Protein AF-A0AA40WH44-F1 (afdb_monomer)

Sequence (70 aa):
IKAEAVLGTPSVELNTQDGAILEWYLVSTDYQKNSYKTLAEKPETISEDTKFIRLMIDKNGVIKKMEYKL

Foldseek 3Di:
DQPCVVQNQAQDWAADPFGIKGKWWWDDDPPDPPDIHTDNHDDPDDDPQTWMWIFDAGPVRHTPDIDTDD

InterPro domains:
  IPR058174 LIC13410-like [PF28300] (1-70)

Solvent-accessible surface area (backbone atoms only — not comparable to full-atom values): 4211 Å² total; per-residue (Å²): 133,61,67,50,82,77,64,44,75,51,24,40,77,48,81,52,96,67,19,34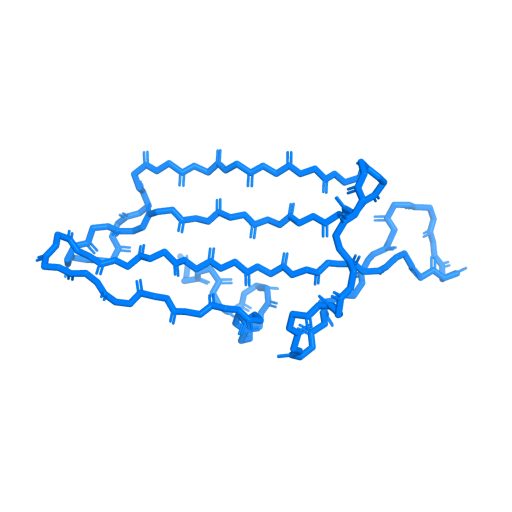,39,40,30,33,34,44,44,79,46,90,88,44,92,95,33,68,44,68,33,78,54,67,69,96,73,83,57,91,84,55,24,35,44,36,37,37,27,34,74,87,69,48,78,76,46,78,49,73,42,128

Radius of gyration: 12.55 Å; Cα contacts (8 Å, |Δi|>4): 132; chains: 1; bounding box: 29×21×39 Å

Secondary structure (DSSP, 8-state):
--THHHH-S-SEEEEETTEEEEEEEEEE-SSSTT-EEE-SS--S---TT-EEEEEEEETTS-EEEEEEE-

pLDDT: mean 90.84, std 5.7, range [60.0, 97.06]

Organism: NCBI:txid44276

Mean predicted aligned error: 3.81 Å

Structure (mmCIF, N/CA/C/O backbone):
data_AF-A0AA40WH44-F1
#
_entry.id   AF-A0AA40WH44-F1
#
loop_
_atom_site.group_PDB
_atom_site.id
_atom_site.type_symbol
_atom_site.label_atom_id
_atom_site.label_alt_id
_atom_site.label_comp_id
_atom_site.label_asym_id
_atom_site.label_entity_id
_atom_site.label_seq_id
_atom_site.pdbx_PDB_ins_code
_atom_site.Cartn_x
_atom_site.Cartn_y
_atom_site.Cartn_z
_atom_site.occupancy
_atom_site.B_iso_or_equiv
_atom_site.auth_seq_id
_atom_site.auth_comp_id
_atom_site.auth_asym_id
_atom_site.auth_atom_id
_atom_site.pdbx_PDB_model_num
ATOM 1 N N . ILE A 1 1 ? -15.843 -5.997 -2.235 1.00 60.00 1 ILE A N 1
ATOM 2 C CA . ILE A 1 1 ? -14.623 -6.700 -2.705 1.00 60.00 1 ILE A CA 1
ATOM 3 C C . ILE A 1 1 ? -13.496 -6.308 -1.758 1.00 60.00 1 ILE A C 1
ATOM 5 O O . ILE A 1 1 ? -13.408 -5.128 -1.440 1.00 60.00 1 ILE A O 1
ATOM 9 N N . LYS A 1 2 ? -12.724 -7.266 -1.231 1.00 76.75 2 LYS A N 1
ATOM 10 C CA . LYS A 1 2 ? -11.596 -6.969 -0.329 1.00 76.75 2 LYS A CA 1
ATOM 11 C C . LYS A 1 2 ? -10.436 -6.375 -1.136 1.00 76.75 2 LYS A C 1
ATOM 13 O O . LYS A 1 2 ? -10.196 -6.844 -2.243 1.00 76.75 2 LYS A O 1
ATOM 18 N N . ALA A 1 3 ? -9.734 -5.374 -0.601 1.00 80.19 3 ALA A N 1
ATOM 19 C CA . ALA A 1 3 ? -8.644 -4.691 -1.310 1.00 80.19 3 ALA A CA 1
ATOM 20 C C . ALA A 1 3 ? -7.546 -5.660 -1.781 1.00 80.19 3 ALA A C 1
ATOM 22 O O . ALA A 1 3 ? -7.103 -5.582 -2.922 1.00 80.19 3 ALA A O 1
ATOM 23 N N . GLU A 1 4 ? -7.203 -6.643 -0.949 1.00 83.06 4 GLU A N 1
ATOM 24 C CA . GLU A 1 4 ? -6.220 -7.684 -1.269 1.00 83.06 4 GLU A CA 1
ATOM 25 C C . GLU A 1 4 ? -6.621 -8.562 -2.463 1.00 83.06 4 GLU A C 1
ATOM 27 O O . GLU A 1 4 ? -5.763 -9.061 -3.179 1.00 83.06 4 GLU A O 1
ATOM 32 N N . ALA A 1 5 ? -7.9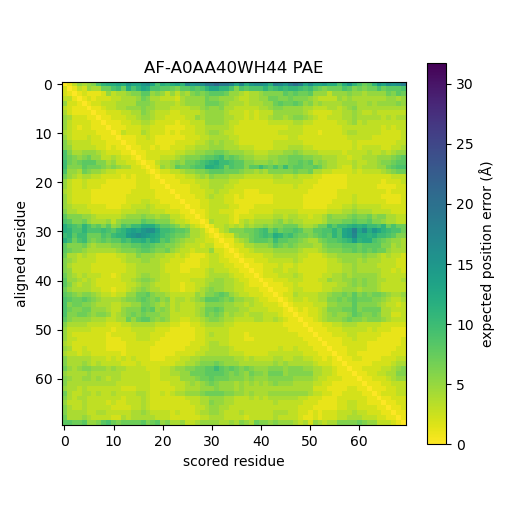20 -8.723 -2.740 1.00 84.12 5 ALA A N 1
ATOM 33 C CA . ALA A 1 5 ? -8.375 -9.479 -3.910 1.00 84.12 5 ALA A CA 1
ATOM 34 C C . ALA A 1 5 ? -8.100 -8.742 -5.234 1.00 84.12 5 ALA A C 1
ATOM 36 O O . ALA A 1 5 ? -8.139 -9.358 -6.294 1.00 84.12 5 ALA A O 1
ATOM 37 N N . VAL A 1 6 ? -7.858 -7.428 -5.175 1.00 86.12 6 VAL A N 1
ATOM 38 C CA . VAL A 1 6 ? -7.572 -6.577 -6.340 1.00 86.12 6 VAL A CA 1
ATOM 39 C C . VAL A 1 6 ? -6.086 -6.229 -6.412 1.00 86.12 6 VAL A C 1
ATOM 41 O O . VAL A 1 6 ? -5.513 -6.227 -7.496 1.00 86.12 6 VAL A O 1
ATOM 44 N N . LEU A 1 7 ? -5.466 -5.934 -5.268 1.00 88.06 7 LEU A N 1
ATOM 45 C CA . LEU A 1 7 ? -4.086 -5.446 -5.170 1.00 88.06 7 LEU A CA 1
ATOM 46 C C . LEU A 1 7 ? -3.074 -6.546 -4.804 1.00 88.06 7 LEU A C 1
ATOM 48 O O . LEU A 1 7 ? -1.866 -6.322 -4.878 1.00 88.06 7 LEU A O 1
ATOM 52 N N . GLY A 1 8 ? -3.546 -7.736 -4.427 1.00 90.25 8 GLY A N 1
ATOM 53 C CA . GLY A 1 8 ? -2.717 -8.799 -3.863 1.00 90.25 8 GLY A CA 1
ATOM 54 C C . GLY A 1 8 ? -2.345 -8.534 -2.403 1.00 90.25 8 GLY A C 1
ATOM 55 O O . GLY A 1 8 ? -2.918 -7.666 -1.742 1.00 90.25 8 GLY A O 1
ATOM 56 N N . THR A 1 9 ? -1.366 -9.277 -1.897 1.00 93.00 9 THR A N 1
ATOM 57 C CA . THR A 1 9 ? -0.831 -9.107 -0.538 1.00 93.00 9 THR A CA 1
ATOM 58 C C . THR A 1 9 ? -0.131 -7.748 -0.397 1.00 93.0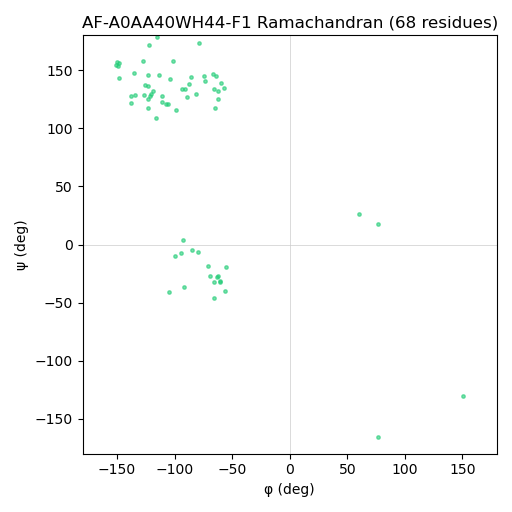0 9 THR A C 1
ATOM 60 O O . THR A 1 9 ? 0.624 -7.372 -1.298 1.00 93.00 9 THR A O 1
ATOM 63 N N . PRO A 1 10 ? -0.380 -6.983 0.682 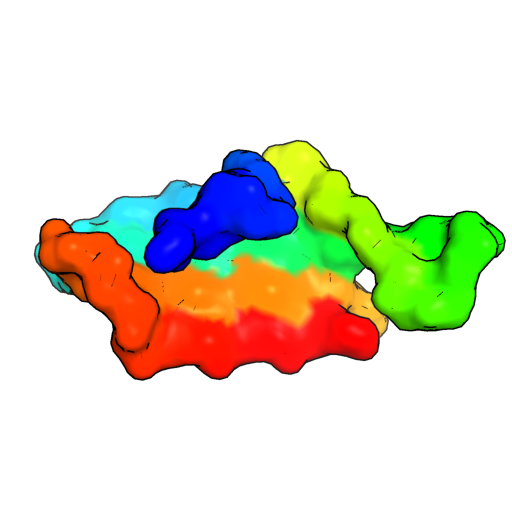1.00 95.56 10 PRO A N 1
ATOM 64 C CA . PRO A 1 10 ? 0.299 -5.713 0.918 1.00 95.56 10 PRO A CA 1
ATOM 65 C C . PRO A 1 10 ? 1.791 -5.917 1.181 1.00 95.56 10 PRO A C 1
ATOM 67 O O . PRO A 1 10 ? 2.202 -6.889 1.808 1.00 95.56 10 PRO A O 1
ATOM 70 N N . SER A 1 11 ? 2.597 -4.953 0.743 1.00 95.94 11 SER A N 1
ATOM 71 C CA . SER A 1 11 ? 4.029 -4.902 1.050 1.00 95.94 11 SER A CA 1
ATOM 72 C C . SER A 1 11 ? 4.283 -4.598 2.532 1.00 95.94 11 SER A C 1
ATOM 74 O O . SER A 1 11 ? 5.337 -4.932 3.068 1.00 95.94 11 SER A O 1
ATOM 76 N N . VAL A 1 12 ? 3.343 -3.904 3.182 1.00 95.50 12 VAL A N 1
ATOM 77 C CA . VAL A 1 12 ? 3.351 -3.612 4.617 1.00 95.50 12 VAL A CA 1
ATOM 78 C C . VAL A 1 12 ? 1.946 -3.797 5.169 1.00 95.50 12 VAL A C 1
ATOM 80 O O . VAL A 1 12 ? 0.993 -3.180 4.692 1.00 95.50 12 VAL A O 1
ATOM 83 N N . GLU A 1 13 ? 1.841 -4.586 6.230 1.00 95.62 13 GLU A N 1
ATOM 84 C CA . GLU A 1 13 ? 0.639 -4.708 7.041 1.00 95.62 13 GLU A CA 1
ATOM 85 C C . GLU A 1 13 ? 0.985 -4.372 8.492 1.00 95.62 13 GLU A C 1
ATOM 87 O O . GLU A 1 13 ? 1.802 -5.042 9.125 1.00 95.62 13 GLU A O 1
ATOM 92 N N . LEU A 1 14 ? 0.375 -3.311 9.016 1.00 94.56 14 LEU A N 1
ATOM 93 C CA . LEU A 1 14 ? 0.505 -2.915 10.413 1.00 94.56 14 LEU A CA 1
ATOM 94 C C . LEU A 1 14 ? -0.852 -3.026 11.096 1.00 94.56 14 LEU A C 1
ATOM 96 O O . LEU A 1 14 ? -1.742 -2.207 10.870 1.00 94.56 14 LEU A O 1
ATOM 100 N N . ASN A 1 15 ? -0.980 -4.018 11.968 1.00 93.00 15 ASN A N 1
ATOM 101 C CA . ASN A 1 15 ? -2.164 -4.212 12.791 1.00 93.00 15 ASN A CA 1
ATOM 102 C C . ASN A 1 15 ? -2.109 -3.294 14.023 1.00 93.00 15 ASN A C 1
ATOM 104 O O . ASN A 1 15 ? -1.103 -3.243 14.732 1.00 93.00 15 ASN A O 1
ATOM 108 N N . THR A 1 16 ? -3.187 -2.556 14.269 1.00 87.12 16 THR A N 1
ATOM 109 C CA . THR A 1 16 ? -3.350 -1.648 15.413 1.00 87.12 16 THR A CA 1
ATOM 110 C C . THR A 1 16 ? -4.583 -2.046 16.223 1.00 87.12 16 THR A C 1
ATOM 112 O O . THR A 1 16 ? -5.371 -2.898 15.817 1.00 87.12 16 THR A O 1
ATOM 115 N N . GLN A 1 17 ? -4.787 -1.429 17.389 1.00 87.19 17 GLN A N 1
ATOM 116 C CA . GLN A 1 17 ? -5.986 -1.686 18.195 1.00 87.19 17 GLN A CA 1
ATOM 117 C C . GLN A 1 17 ? -7.286 -1.263 17.480 1.00 87.19 17 GLN A C 1
ATOM 119 O O . GLN A 1 17 ? -8.344 -1.847 17.717 1.00 87.19 17 GLN A O 1
ATOM 124 N N . ASP A 1 18 ? -7.203 -0.273 16.589 1.00 87.25 18 ASP A N 1
ATOM 125 C CA . ASP A 1 18 ? -8.355 0.313 15.898 1.00 87.25 18 ASP A CA 1
ATOM 126 C C . ASP A 1 18 ? -8.628 -0.310 14.518 1.00 87.25 18 ASP A C 1
ATOM 128 O O . ASP A 1 18 ? -9.664 -0.029 13.906 1.00 87.25 18 ASP A O 1
ATOM 132 N N . GLY A 1 19 ? -7.739 -1.185 14.037 1.00 93.00 19 GLY A N 1
ATOM 133 C CA . GLY A 1 19 ? -7.847 -1.850 12.742 1.00 93.00 19 GLY A CA 1
ATOM 134 C C . GLY A 1 19 ? -6.479 -2.185 12.158 1.00 93.00 19 GLY A C 1
ATOM 135 O O . GLY A 1 19 ? -5.638 -2.758 12.844 1.00 93.00 19 GLY A O 1
ATOM 136 N N . ALA A 1 20 ? -6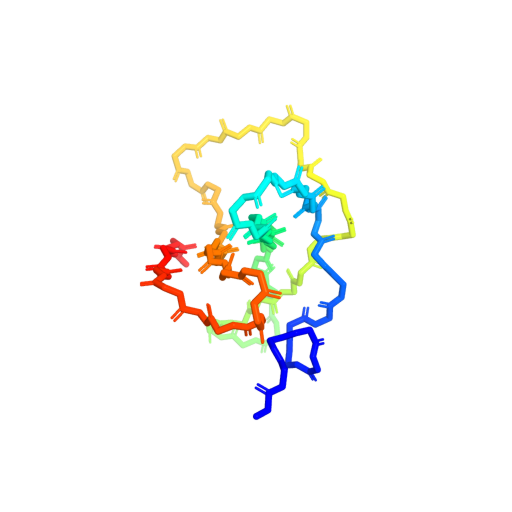.240 -1.835 10.895 1.00 94.38 20 ALA A N 1
ATOM 137 C CA . ALA A 1 20 ? -4.945 -2.055 10.259 1.00 94.38 20 ALA A CA 1
ATOM 138 C C . ALA A 1 20 ? -4.611 -0.994 9.207 1.00 94.38 20 ALA A C 1
ATOM 140 O O . ALA A 1 20 ? -5.487 -0.353 8.619 1.00 94.38 20 ALA A O 1
ATOM 141 N N . ILE A 1 21 ? -3.318 -0.831 8.954 1.00 95.12 21 ILE A N 1
ATOM 142 C CA . ILE A 1 21 ? -2.783 -0.078 7.825 1.00 95.12 21 ILE A CA 1
ATOM 143 C C . ILE A 1 21 ? -2.220 -1.087 6.835 1.00 95.12 21 ILE A C 1
ATOM 145 O O . ILE A 1 21 ? -1.320 -1.851 7.178 1.00 95.12 21 ILE A O 1
ATOM 149 N N . LEU A 1 22 ? -2.745 -1.064 5.615 1.00 95.50 22 LEU A N 1
ATOM 150 C CA . LEU A 1 22 ? -2.284 -1.883 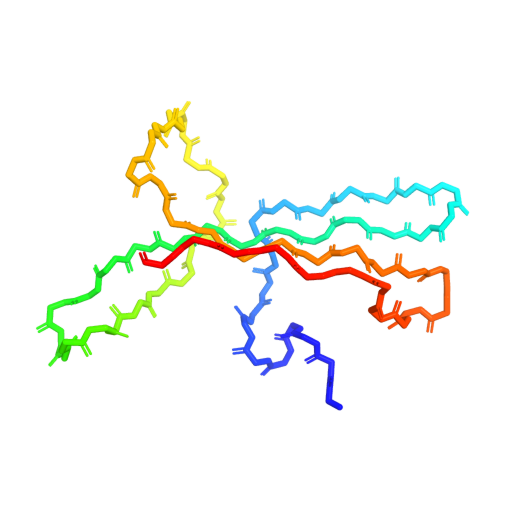4.500 1.00 95.50 22 LEU A CA 1
ATOM 151 C C . LEU A 1 22 ? -1.633 -0.968 3.471 1.00 95.50 22 LEU A C 1
ATOM 153 O O . LEU A 1 22 ? -2.239 0.022 3.058 1.00 95.50 22 LEU A O 1
ATOM 157 N N . GLU A 1 23 ? -0.416 -1.275 3.050 1.00 96.62 23 GLU A N 1
ATOM 158 C CA . GLU A 1 23 ? 0.314 -0.472 2.076 1.00 96.62 23 GLU A CA 1
ATOM 159 C C . GLU A 1 23 ? 0.948 -1.357 1.005 1.00 96.62 23 GLU A C 1
ATOM 161 O O . GLU A 1 23 ? 1.658 -2.318 1.298 1.00 96.62 23 GLU A O 1
ATOM 166 N N . TRP A 1 24 ? 0.692 -1.005 -0.251 1.00 97.06 24 TRP A N 1
ATOM 167 C CA . TRP A 1 24 ? 1.279 -1.616 -1.433 1.00 97.06 24 TRP A CA 1
ATOM 168 C C . TRP A 1 24 ? 2.218 -0.613 -2.076 1.00 97.06 24 TRP A C 1
ATOM 170 O O . TRP A 1 24 ? 1.778 0.470 -2.463 1.00 97.06 24 TRP A O 1
ATOM 180 N N . TYR A 1 25 ? 3.482 -0.982 -2.244 1.00 96.44 25 TYR A N 1
ATOM 181 C CA . TYR A 1 25 ? 4.399 -0.234 -3.098 1.00 96.44 25 TYR A CA 1
ATOM 182 C C . TYR A 1 25 ? 4.264 -0.714 -4.532 1.00 96.44 25 TYR A C 1
ATOM 184 O O . TYR A 1 25 ? 4.048 -1.901 -4.779 1.00 96.44 25 TYR A O 1
ATOM 192 N N . LEU A 1 26 ? 4.385 0.206 -5.481 1.00 94.81 26 LEU A N 1
ATOM 193 C CA . LEU A 1 26 ? 4.200 -0.084 -6.892 1.00 94.81 26 LEU A CA 1
ATOM 194 C C . LEU A 1 26 ? 5.432 0.297 -7.700 1.00 94.81 26 LEU A C 1
ATOM 196 O O . LEU A 1 26 ? 6.089 1.304 -7.439 1.00 94.81 26 LEU A O 1
ATOM 200 N N . VAL A 1 27 ? 5.693 -0.484 -8.742 1.00 92.75 27 VAL A N 1
ATOM 201 C CA . VAL A 1 27 ? 6.669 -0.151 -9.778 1.00 92.75 27 VAL A CA 1
ATOM 202 C C . VAL A 1 27 ? 5.985 -0.155 -11.137 1.00 92.75 27 VAL A C 1
ATOM 204 O O . VAL A 1 27 ? 5.169 -1.034 -11.430 1.00 92.75 27 VAL A O 1
ATOM 207 N N . SER A 1 28 ? 6.294 0.852 -11.954 1.00 90.12 28 SER A N 1
ATOM 208 C CA . SER A 1 28 ? 5.789 0.944 -13.322 1.00 90.12 28 SER A CA 1
ATOM 209 C C . SER A 1 28 ? 6.232 -0.273 -14.127 1.00 90.12 28 SER A C 1
ATOM 211 O O . SER A 1 28 ? 7.376 -0.717 -14.017 1.00 90.12 28 SER A O 1
ATOM 213 N N . THR A 1 29 ? 5.333 -0.797 -14.950 1.00 88.62 29 THR A N 1
ATOM 214 C CA . THR A 1 29 ? 5.676 -1.788 -15.968 1.00 88.62 29 THR A CA 1
ATOM 215 C C . THR A 1 29 ? 5.768 -1.111 -17.331 1.00 88.62 29 THR A C 1
ATOM 217 O O . THR A 1 29 ? 5.224 -0.030 -17.557 1.00 88.62 29 THR A O 1
ATOM 220 N N . ASP A 1 30 ? 6.485 -1.748 -18.241 1.00 88.38 30 ASP A N 1
ATOM 221 C CA . ASP A 1 30 ? 6.674 -1.339 -19.630 1.00 88.38 30 ASP A CA 1
ATOM 222 C C . ASP A 1 30 ? 5.547 -1.820 -20.560 1.00 88.38 30 ASP A C 1
ATOM 224 O O . ASP A 1 30 ? 5.505 -1.439 -21.727 1.00 88.38 30 ASP A O 1
ATOM 228 N N . TYR A 1 31 ? 4.598 -2.612 -20.048 1.00 81.56 31 TYR A N 1
ATOM 229 C CA . TYR A 1 31 ? 3.527 -3.204 -20.849 1.00 81.56 31 TYR A CA 1
ATOM 230 C C . TYR A 1 31 ? 2.558 -2.155 -21.416 1.00 81.56 31 TYR A C 1
ATOM 232 O O . TYR A 1 31 ? 2.206 -2.201 -22.594 1.00 81.56 31 TYR A O 1
ATOM 240 N N . GLN A 1 32 ? 2.112 -1.209 -20.583 1.00 85.44 32 GLN A N 1
ATOM 241 C CA . GLN A 1 32 ? 1.192 -0.131 -20.961 1.00 85.44 32 GLN A CA 1
ATOM 242 C C . GLN A 1 32 ? 1.426 1.115 -20.101 1.00 85.44 32 GLN A C 1
ATOM 244 O O . GLN A 1 32 ? 1.871 1.031 -18.956 1.00 85.44 32 GLN A O 1
ATOM 249 N N . LYS A 1 33 ? 1.067 2.290 -20.633 1.00 84.12 33 LYS A N 1
ATOM 250 C CA . LYS A 1 33 ? 1.076 3.544 -19.866 1.00 84.12 33 LYS A CA 1
ATOM 251 C C . LYS A 1 33 ? 0.188 3.403 -18.622 1.00 84.12 33 LYS A C 1
ATOM 253 O O . LYS A 1 33 ? -0.938 2.929 -18.731 1.00 84.12 33 LYS A O 1
ATOM 258 N N . ASN A 1 34 ? 0.681 3.865 -17.471 1.00 85.19 34 ASN A N 1
ATOM 259 C CA . ASN A 1 34 ? 0.018 3.747 -16.164 1.00 85.19 34 ASN A CA 1
ATOM 260 C C . ASN A 1 34 ? -0.239 2.292 -15.727 1.00 85.19 34 ASN A C 1
ATOM 262 O O . ASN A 1 34 ? -1.176 2.028 -14.973 1.00 85.19 34 ASN A O 1
ATOM 266 N N . SER A 1 35 ? 0.568 1.344 -16.206 1.00 87.62 35 SER A N 1
ATOM 267 C CA . SER A 1 35 ? 0.567 -0.020 -15.694 1.00 87.62 35 SER A CA 1
ATOM 268 C C . SER A 1 35 ? 1.574 -0.151 -14.563 1.00 87.62 35 SER A C 1
ATOM 270 O O . SER A 1 35 ? 2.720 0.286 -14.679 1.00 87.62 35 SER A O 1
ATOM 272 N N . TYR A 1 36 ? 1.148 -0.782 -13.475 1.00 90.88 36 TYR A N 1
ATOM 273 C CA . TYR A 1 36 ? 1.953 -0.961 -12.280 1.00 90.88 36 TYR A CA 1
ATOM 274 C C . TYR A 1 36 ? 1.828 -2.388 -11.769 1.00 90.88 36 TYR A C 1
ATOM 276 O O . TYR A 1 36 ? 0.761 -2.996 -11.865 1.00 90.88 36 TYR A O 1
ATOM 284 N N . LYS A 1 37 ? 2.905 -2.899 -11.179 1.00 92.19 37 LYS A N 1
ATOM 285 C CA . LYS A 1 37 ? 2.881 -4.126 -10.380 1.00 92.19 37 LYS A CA 1
ATOM 286 C C . LYS A 1 37 ? 3.174 -3.795 -8.925 1.00 92.19 37 LYS A C 1
ATOM 288 O O . LYS A 1 37 ? 3.962 -2.888 -8.649 1.00 92.19 37 LYS A O 1
ATOM 293 N N . THR A 1 38 ? 2.551 -4.529 -8.013 1.00 93.88 38 THR A N 1
ATOM 294 C CA . THR A 1 38 ? 2.846 -4.422 -6.587 1.00 93.88 38 THR A CA 1
ATOM 295 C C . THR A 1 38 ? 4.183 -5.088 -6.270 1.00 93.88 38 THR A C 1
ATOM 297 O O . THR A 1 38 ? 4.585 -6.066 -6.906 1.00 93.88 38 THR A O 1
ATOM 300 N N . LEU A 1 39 ? 4.912 -4.513 -5.319 1.00 93.62 39 LEU A N 1
ATOM 301 C CA . LEU A 1 39 ? 6.120 -5.101 -4.757 1.00 93.62 39 LEU A CA 1
ATOM 302 C C . LEU A 1 39 ? 5.733 -6.013 -3.592 1.00 93.62 39 LEU A C 1
ATOM 304 O O . LEU A 1 39 ? 4.882 -5.655 -2.778 1.00 93.62 39 LEU A O 1
ATOM 308 N N . ALA A 1 40 ? 6.376 -7.176 -3.503 1.00 91.50 40 ALA A N 1
ATOM 309 C CA . ALA A 1 40 ? 6.153 -8.110 -2.400 1.00 91.50 40 ALA A CA 1
ATOM 310 C C . ALA A 1 40 ? 6.62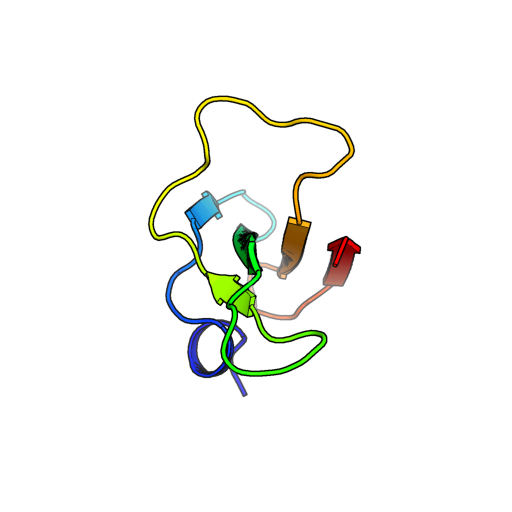0 -7.533 -1.054 1.00 91.50 40 ALA A C 1
ATOM 312 O O . ALA A 1 40 ? 6.010 -7.794 -0.025 1.00 91.50 40 ALA A O 1
ATOM 313 N N . GLU A 1 41 ? 7.672 -6.717 -1.077 1.00 93.12 41 GLU A N 1
ATOM 314 C CA . GLU A 1 41 ? 8.266 -6.106 0.106 1.00 93.12 41 GLU A CA 1
ATOM 315 C C . GLU A 1 41 ? 8.384 -4.593 -0.075 1.00 93.12 41 GLU A C 1
ATOM 317 O O . GLU A 1 41 ? 8.399 -4.061 -1.191 1.00 93.12 41 GLU A O 1
ATOM 322 N N . LYS A 1 42 ? 8.464 -3.889 1.053 1.00 93.50 42 LYS A N 1
ATOM 323 C CA . LYS A 1 42 ? 8.739 -2.456 1.083 1.00 93.50 42 LYS A CA 1
ATOM 324 C C . LYS A 1 42 ? 10.128 -2.174 0.479 1.00 93.50 42 LYS A C 1
ATOM 326 O O . LYS A 1 42 ? 11.090 -2.819 0.891 1.0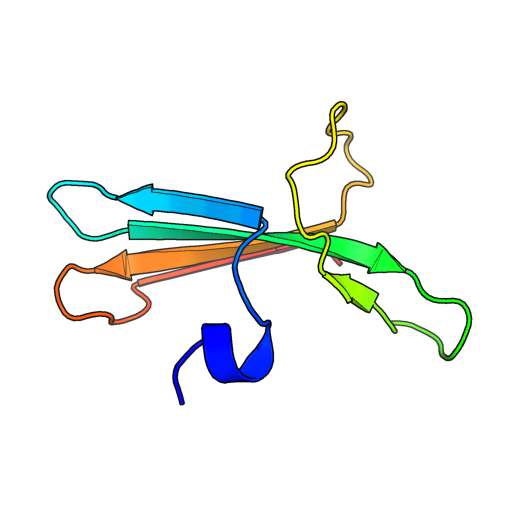0 93.50 42 LYS A O 1
ATOM 331 N N . PRO A 1 43 ? 10.269 -1.203 -0.443 1.00 92.06 43 PRO A N 1
ATOM 332 C CA . PRO A 1 43 ? 11.570 -0.844 -0.994 1.00 92.06 43 PRO A CA 1
ATOM 333 C C . PRO A 1 43 ? 12.492 -0.286 0.096 1.00 92.06 43 PRO A C 1
ATOM 335 O O . PRO A 1 43 ? 12.049 0.439 0.988 1.00 92.06 43 PRO A O 1
ATOM 338 N N . GLU A 1 44 ? 13.788 -0.582 -0.014 1.00 91.56 44 GLU A N 1
ATOM 339 C CA . GLU A 1 44 ? 14.805 -0.131 0.947 1.00 91.56 44 GLU A CA 1
ATOM 340 C C . GLU A 1 44 ? 14.897 1.399 1.031 1.00 91.56 44 GLU A C 1
ATOM 342 O O . GLU A 1 44 ? 15.165 1.955 2.094 1.00 91.56 44 GLU A O 1
ATOM 347 N N . THR A 1 45 ? 14.644 2.089 -0.086 1.00 90.94 45 THR A N 1
ATOM 348 C CA . THR A 1 45 ? 14.625 3.553 -0.163 1.00 90.94 45 THR A CA 1
ATOM 349 C C . THR A 1 45 ? 13.261 4.038 -0.641 1.00 90.94 45 THR A C 1
ATOM 351 O O . THR A 1 45 ? 12.772 3.610 -1.687 1.00 90.94 45 THR A O 1
ATOM 354 N N . ILE A 1 46 ? 12.665 4.964 0.113 1.00 91.31 46 ILE A N 1
ATOM 355 C CA . ILE A 1 46 ? 11.445 5.681 -0.270 1.00 91.31 46 ILE A CA 1
ATOM 356 C C . ILE A 1 46 ? 11.849 7.099 -0.654 1.00 91.31 46 ILE A C 1
ATOM 358 O O . ILE A 1 46 ? 12.420 7.822 0.163 1.00 91.31 46 ILE A O 1
ATOM 362 N N . SER A 1 47 ? 11.546 7.492 -1.885 1.00 91.00 47 SER A N 1
ATOM 363 C CA . SER A 1 47 ? 11.742 8.847 -2.391 1.00 91.00 47 SER A CA 1
ATOM 364 C C . SER A 1 47 ? 10.400 9.488 -2.727 1.00 91.00 47 SER A C 1
ATOM 366 O O . SER A 1 47 ? 9.338 8.873 -2.602 1.00 91.00 47 SER A O 1
ATOM 368 N N . GLU A 1 48 ? 10.432 10.739 -3.181 1.00 88.50 48 GLU A N 1
ATOM 369 C CA . GLU A 1 48 ? 9.223 11.399 -3.659 1.00 88.50 48 GLU A CA 1
ATOM 370 C C . GLU A 1 48 ? 8.604 10.655 -4.848 1.00 88.50 48 GLU A C 1
ATOM 372 O O . GLU A 1 48 ? 7.387 10.610 -4.951 1.00 88.50 48 GLU A O 1
ATOM 377 N N . ASP A 1 49 ? 9.380 9.998 -5.703 1.00 89.69 49 ASP A N 1
ATOM 378 C CA . ASP A 1 49 ? 8.844 9.287 -6.871 1.00 89.69 49 ASP A CA 1
ATOM 379 C C . ASP A 1 49 ? 8.251 7.913 -6.540 1.00 89.69 49 ASP A C 1
ATOM 381 O O . ASP A 1 49 ? 7.654 7.266 -7.407 1.00 89.69 49 ASP A O 1
ATOM 385 N N . THR A 1 50 ? 8.393 7.455 -5.293 1.00 93.69 50 THR A N 1
ATOM 386 C CA . THR A 1 50 ? 7.862 6.168 -4.858 1.00 93.69 50 THR A CA 1
ATOM 387 C C . THR A 1 50 ? 6.341 6.146 -4.970 1.00 93.69 50 THR A C 1
ATOM 389 O O . THR A 1 50 ? 5.626 6.975 -4.403 1.00 93.69 50 THR A O 1
ATOM 392 N N . LYS A 1 51 ? 5.847 5.147 -5.700 1.00 95.00 51 LYS A N 1
ATOM 393 C CA . LYS A 1 51 ? 4.424 4.930 -5.926 1.00 95.00 51 LYS A CA 1
ATOM 394 C C . LYS A 1 51 ? 3.890 3.965 -4.885 1.00 95.00 51 LYS A C 1
ATOM 396 O O . LYS A 1 51 ? 4.511 2.937 -4.612 1.00 95.00 51 LYS A O 1
ATOM 401 N N . PHE A 1 52 ? 2.751 4.299 -4.302 1.00 96.56 52 PHE A N 1
ATOM 402 C CA . PHE A 1 52 ? 2.127 3.500 -3.259 1.00 96.56 52 PHE A CA 1
ATOM 403 C C . PHE A 1 52 ? 0.606 3.646 -3.277 1.00 96.56 52 PHE A C 1
ATOM 405 O O . PHE A 1 52 ? 0.058 4.654 -3.731 1.00 96.56 52 PHE A O 1
ATOM 412 N N . ILE A 1 53 ? -0.071 2.648 -2.722 1.00 96.50 53 ILE A N 1
ATOM 413 C CA . ILE A 1 53 ? -1.460 2.724 -2.276 1.00 96.50 53 ILE A CA 1
ATOM 414 C C . ILE A 1 53 ? -1.458 2.345 -0.800 1.00 96.50 53 ILE A C 1
ATOM 416 O O . ILE A 1 53 ? -0.974 1.276 -0.443 1.00 96.50 53 ILE A O 1
ATOM 420 N N . ARG A 1 54 ? -2.004 3.205 0.055 1.00 96.38 54 ARG A N 1
ATOM 421 C CA . ARG A 1 54 ? -2.151 2.987 1.493 1.00 96.38 54 ARG A CA 1
ATOM 422 C C . ARG A 1 54 ? -3.623 3.051 1.872 1.00 96.38 54 ARG A C 1
ATOM 424 O O . ARG A 1 54 ? -4.319 4.017 1.559 1.00 96.38 54 ARG A O 1
ATOM 431 N N . LEU A 1 55 ? -4.082 2.041 2.595 1.00 95.19 55 LEU A N 1
ATOM 432 C CA . LEU A 1 55 ? -5.426 1.939 3.140 1.00 95.19 55 LEU A CA 1
ATOM 433 C C . LEU A 1 55 ? -5.357 1.876 4.663 1.00 95.19 55 LEU A C 1
ATOM 435 O O . LEU A 1 55 ? -4.604 1.087 5.224 1.00 95.19 55 LEU A O 1
ATOM 439 N N . MET A 1 56 ? -6.182 2.677 5.329 1.00 94.69 56 MET A N 1
ATOM 440 C CA . MET A 1 56 ? -6.513 2.491 6.741 1.00 94.69 56 MET A CA 1
ATOM 441 C C . MET A 1 56 ? -7.856 1.784 6.814 1.00 94.69 56 MET A C 1
ATOM 443 O O . MET A 1 56 ? -8.870 2.343 6.383 1.00 94.69 56 MET A O 1
ATOM 447 N N . ILE A 1 57 ? -7.859 0.570 7.347 1.00 93.62 57 ILE A N 1
ATOM 448 C CA . ILE A 1 57 ? -9.065 -0.206 7.619 1.00 93.62 57 ILE A CA 1
ATOM 449 C C . ILE A 1 57 ? -9.361 -0.187 9.114 1.00 93.62 57 ILE A C 1
ATOM 451 O O . ILE A 1 57 ? -8.444 -0.210 9.930 1.00 93.62 57 ILE A O 1
ATOM 455 N N . ASP A 1 58 ? -10.638 -0.121 9.477 1.00 92.69 58 ASP A N 1
ATOM 456 C CA . ASP A 1 58 ? -11.050 -0.309 10.866 1.00 92.69 58 ASP A CA 1
ATOM 457 C C . ASP A 1 58 ? -11.075 -1.795 11.253 1.00 92.69 58 ASP A C 1
ATOM 459 O O . ASP A 1 58 ? -10.934 -2.686 10.413 1.00 92.69 58 ASP A O 1
ATOM 463 N N . LYS A 1 59 ? -11.302 -2.069 12.538 1.00 90.06 59 LYS A N 1
ATOM 464 C CA . LYS A 1 59 ? -11.436 -3.428 13.090 1.00 90.06 59 LYS A CA 1
ATOM 465 C C . LYS A 1 59 ? -12.501 -4.312 12.426 1.00 90.06 59 LYS A C 1
ATOM 467 O O . LYS A 1 59 ? -12.458 -5.526 12.585 1.00 90.06 59 LYS A O 1
ATOM 472 N N . ASN A 1 60 ? -13.464 -3.728 11.710 1.00 89.00 60 ASN A N 1
ATOM 473 C CA . ASN A 1 60 ? -14.488 -4.471 10.972 1.00 89.00 60 ASN A CA 1
ATOM 474 C C . ASN A 1 60 ? -14.073 -4.721 9.510 1.00 89.00 60 ASN A C 1
ATOM 476 O O . ASN A 1 60 ? -14.863 -5.247 8.726 1.00 89.00 60 ASN A O 1
ATOM 480 N N . GLY A 1 61 ? -12.855 -4.327 9.122 1.00 85.19 61 GLY A N 1
ATOM 481 C CA . GLY A 1 61 ? -12.344 -4.423 7.759 1.00 85.19 61 GLY A CA 1
ATOM 482 C C . GLY A 1 61 ? -12.894 -3.349 6.818 1.00 85.19 61 GLY A C 1
ATOM 483 O O . GLY A 1 61 ? -12.823 -3.515 5.599 1.00 85.19 61 GLY A O 1
ATOM 484 N N . VAL A 1 62 ? -13.465 -2.259 7.345 1.00 90.12 62 VAL A N 1
ATOM 485 C CA . VAL A 1 62 ? -14.007 -1.162 6.533 1.00 90.12 62 VAL A CA 1
ATOM 486 C C . VAL A 1 62 ? -12.917 -0.131 6.268 1.00 90.12 62 VAL A C 1
ATOM 488 O O . VAL A 1 62 ? -12.310 0.392 7.200 1.00 90.12 62 VAL A O 1
ATOM 491 N N . ILE A 1 63 ? -12.701 0.212 4.996 1.00 91.06 63 ILE A N 1
ATOM 492 C CA . ILE A 1 63 ? -11.757 1.264 4.601 1.00 91.06 63 ILE A CA 1
ATOM 493 C C . ILE A 1 63 ? -12.257 2.612 5.134 1.00 91.06 63 ILE A C 1
ATOM 495 O O . ILE A 1 63 ? -13.322 3.090 4.746 1.00 91.06 63 ILE A O 1
ATOM 499 N N . LYS A 1 64 ? -11.474 3.231 6.016 1.00 93.19 64 LYS A N 1
ATOM 500 C CA . LYS A 1 64 ? -11.716 4.571 6.569 1.00 93.19 64 LYS A CA 1
ATOM 501 C C . LYS A 1 64 ? -11.035 5.659 5.759 1.00 93.19 64 LYS A C 1
ATOM 503 O O . LYS A 1 64 ? -11.576 6.752 5.630 1.00 93.19 64 LYS A O 1
ATOM 508 N N . LYS A 1 65 ? -9.843 5.369 5.238 1.00 94.12 65 LYS A N 1
ATOM 509 C CA . LYS A 1 65 ? -9.045 6.324 4.470 1.00 94.12 65 LYS A CA 1
ATOM 510 C C . LYS A 1 65 ? -8.217 5.598 3.418 1.00 94.12 65 LYS A C 1
ATOM 512 O O . LYS A 1 65 ? -7.714 4.506 3.668 1.00 94.12 65 LYS A O 1
ATOM 517 N N . MET A 1 66 ? -8.084 6.236 2.260 1.00 94.56 66 MET A N 1
ATOM 51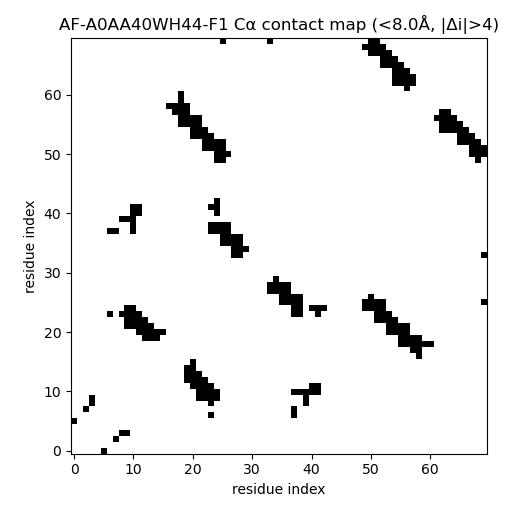8 C CA . MET A 1 66 ? -7.240 5.799 1.154 1.00 94.56 66 MET A CA 1
ATOM 519 C C . MET A 1 66 ? -6.307 6.943 0.763 1.00 94.56 66 MET A C 1
ATOM 521 O O . MET A 1 66 ? -6.760 8.064 0.537 1.00 94.56 66 MET A O 1
ATOM 525 N N . GLU A 1 67 ? -5.016 6.651 0.684 1.00 95.44 67 GLU A N 1
ATOM 526 C CA . GLU A 1 67 ? -3.959 7.559 0.237 1.00 95.44 67 GLU A CA 1
ATOM 527 C C . GLU A 1 67 ? -3.191 6.866 -0.884 1.00 95.44 67 GLU A C 1
ATOM 529 O O . GLU A 1 67 ? -2.921 5.670 -0.797 1.00 95.44 67 GLU A O 1
ATOM 534 N N . TYR A 1 68 ? -2.855 7.580 -1.955 1.00 94.44 68 TYR A N 1
ATOM 535 C CA . TYR A 1 68 ? -2.110 6.986 -3.058 1.00 94.44 68 TYR A CA 1
ATOM 536 C C . TYR A 1 68 ? -1.220 8.003 -3.764 1.00 94.44 68 TYR A C 1
ATOM 538 O O . TYR A 1 68 ? -1.519 9.198 -3.806 1.00 94.44 68 TYR A O 1
ATOM 546 N N . LYS A 1 69 ? -0.146 7.491 -4.361 1.00 94.50 69 LYS A N 1
ATOM 547 C CA . LYS A 1 69 ? 0.716 8.191 -5.312 1.00 94.50 69 LYS A CA 1
ATOM 548 C C . LYS A 1 69 ? 1.050 7.216 -6.438 1.00 94.50 69 LYS A C 1
ATOM 550 O O . LYS A 1 69 ? 1.575 6.142 -6.162 1.00 94.50 69 LYS A O 1
ATOM 555 N N . LEU A 1 70 ? 0.710 7.566 -7.679 1.00 89.25 70 LEU A N 1
ATOM 556 C CA . LEU A 1 70 ? 0.884 6.721 -8.869 1.00 89.25 70 LEU A CA 1
ATOM 557 C C . LEU A 1 70 ? 1.746 7.395 -9.926 1.00 89.25 70 LEU A C 1
ATOM 559 O O . LEU A 1 70 ? 2.166 8.556 -9.765 1.00 89.25 70 LEU A O 1
#

Nearest PDB structures (foldseek):
  2yh9-assembly1_B  TM=5.103E-01  e=2.128E-01  Escherichia coli K-12
  5kjb-assembly5_E  TM=4.727E-01  e=4.024E+00  Synechocystis sp. PCC 6803 substr. Kazusa
  3wea-assembly1_A  TM=3.424E-01  e=5.369E+00  Camponotus japonicus
  4y5x-assembly1_C  TM=3.191E-01  e=6.382E+00  Homo sapiens